Protein AF-A0A3Q8H9Y9-F1 (afdb_monomer_lite)

Radius of gyration: 28.09 Å; chains: 1; bounding box: 71×32×78 Å

Secondary structure (DSSP, 8-state):
--------HHHHHHHHHHHHHHHHHHHHHHHHHHHHH-PPEEE--HHHHHHHHHHHHHHH-SSHHHHHHHHHHHHHHHHHHHHHHHHHH--EEE-GGG-SS--EE-HHHHHHHHHHHHHS--

InterPro domains:
  IPR014115 Type-F conjugative transfer system protein TrbI [PF09677] (21-118)
  IPR014115 Type-F conjugative transfer system protein TrbI [TIGR02744] (20-119)

Foldseek 3Di:
DDPDDDDDVVVVVVVVVVVVVVVVVVVVVVVVCCVVPPAAEEEAAPVVLVVVQLVVLVVPDPDDVSSVVSVVQLVVQLVVLVVVVCVVRVHHYDYPVVDPDDGHYCHVVSSVSSVVSSPPDD

Sequence (122 aa):
MMTKSGVPVRSMAAYAGAVMLLLAFCAGVSTLVVQHMQRDTVVFDMKNTIDVFKQQAAQKALDENTARAMTERFSRALNDSLAAYMGSHNDLILVPGAVVQPTLDITPEIQADITRRMQEGP

Structure (mmCIF, N/CA/C/O backbon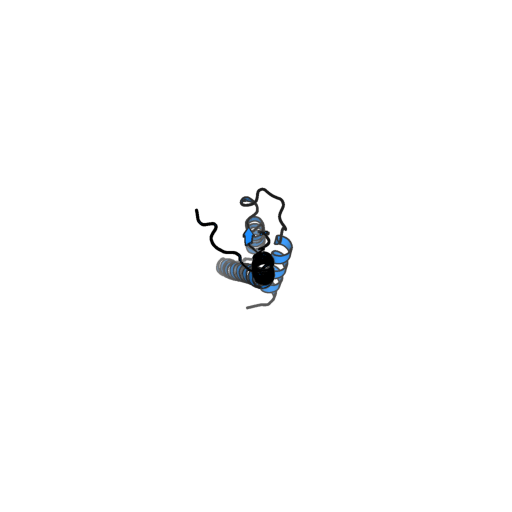e):
data_AF-A0A3Q8H9Y9-F1
#
_entry.id   AF-A0A3Q8H9Y9-F1
#
loop_
_atom_site.group_PDB
_atom_site.id
_atom_site.type_symbol
_atom_site.label_atom_id
_atom_site.label_alt_id
_atom_site.label_comp_id
_atom_site.label_asym_id
_atom_site.label_entity_id
_atom_site.label_seq_id
_atom_site.pdbx_PDB_ins_code
_atom_site.Cartn_x
_atom_site.Cartn_y
_atom_site.Cartn_z
_atom_site.occupancy
_atom_site.B_iso_or_equiv
_atom_site.auth_seq_id
_atom_site.auth_comp_id
_atom_site.auth_asym_id
_atom_site.auth_atom_id
_atom_site.pdbx_PDB_model_num
ATOM 1 N N . MET A 1 1 ? 53.213 4.116 -47.704 1.00 39.75 1 MET A N 1
ATOM 2 C CA . MET A 1 1 ? 52.474 4.599 -46.518 1.00 39.75 1 MET A CA 1
ATOM 3 C C . MET A 1 1 ? 51.042 4.090 -46.654 1.00 39.75 1 MET A C 1
ATOM 5 O O . MET A 1 1 ? 50.366 4.467 -47.597 1.00 39.75 1 MET A O 1
ATOM 9 N N . MET A 1 2 ? 50.677 3.077 -45.863 1.00 38.69 2 MET A N 1
ATOM 10 C CA . MET A 1 2 ? 49.498 2.217 -46.062 1.00 38.69 2 MET A CA 1
ATOM 11 C C . MET A 1 2 ? 48.198 2.922 -45.648 1.00 38.69 2 MET A C 1
ATOM 13 O O . MET A 1 2 ? 48.056 3.272 -44.481 1.00 38.69 2 MET A O 1
ATOM 17 N N . THR A 1 3 ? 47.224 3.043 -46.556 1.00 48.91 3 THR A N 1
ATOM 18 C CA . THR A 1 3 ? 45.810 3.221 -46.187 1.00 48.91 3 THR A CA 1
ATOM 19 C C . THR A 1 3 ? 45.147 1.848 -46.289 1.00 48.91 3 THR A C 1
ATOM 21 O O . THR A 1 3 ? 45.005 1.250 -47.354 1.00 48.91 3 THR A O 1
ATOM 24 N N . LYS A 1 4 ? 44.897 1.251 -45.126 1.00 55.34 4 LYS A N 1
ATOM 25 C CA . LYS A 1 4 ? 44.434 -0.128 -44.977 1.00 55.34 4 LYS A CA 1
ATOM 26 C C . LYS A 1 4 ? 42.902 -0.131 -44.953 1.00 55.34 4 LYS A C 1
ATOM 28 O O . LYS A 1 4 ? 42.311 0.595 -44.164 1.00 55.34 4 LYS A O 1
ATOM 33 N N . SER A 1 5 ? 42.318 -1.031 -45.747 1.00 56.53 5 SER A N 1
ATOM 34 C CA . SER A 1 5 ? 40.923 -1.506 -45.709 1.00 56.53 5 SER A CA 1
ATOM 35 C C . SER A 1 5 ? 39.867 -0.680 -46.462 1.00 56.53 5 SER A C 1
ATOM 37 O O . SER A 1 5 ? 39.125 0.110 -45.886 1.00 56.53 5 SER A O 1
ATOM 39 N N . GLY A 1 6 ? 39.741 -0.943 -47.768 1.00 57.75 6 GLY A N 1
ATOM 40 C CA . GLY A 1 6 ? 38.550 -0.611 -48.551 1.00 57.75 6 GLY A CA 1
ATOM 41 C C . GLY A 1 6 ? 37.448 -1.636 -48.291 1.00 57.75 6 GLY A C 1
ATOM 42 O O . GLY A 1 6 ? 37.375 -2.662 -48.963 1.00 57.75 6 GLY A O 1
ATOM 43 N N . VAL A 1 7 ? 36.606 -1.377 -47.293 1.00 63.00 7 VAL A N 1
ATOM 44 C CA . VAL A 1 7 ? 35.379 -2.151 -47.076 1.00 63.00 7 VAL A CA 1
ATOM 45 C C . VAL A 1 7 ? 34.407 -1.795 -48.213 1.00 63.00 7 VAL A C 1
ATOM 47 O O . VAL A 1 7 ? 34.119 -0.610 -48.394 1.00 63.00 7 VAL A O 1
ATOM 50 N N . PRO A 1 8 ? 33.919 -2.756 -49.023 1.00 64.31 8 PRO A N 1
ATOM 51 C CA . PRO A 1 8 ? 33.019 -2.436 -50.127 1.00 64.31 8 PRO A CA 1
ATOM 52 C C . PRO A 1 8 ? 31.738 -1.775 -49.598 1.00 64.31 8 PRO A C 1
ATOM 54 O O . PRO A 1 8 ? 31.177 -2.201 -48.595 1.00 64.31 8 PRO A O 1
ATOM 57 N N . VAL A 1 9 ? 31.231 -0.744 -50.280 1.00 67.31 9 VAL A N 1
ATOM 58 C CA . VAL A 1 9 ? 30.067 0.061 -49.835 1.00 67.31 9 VAL A CA 1
ATOM 59 C C . VAL A 1 9 ? 28.854 -0.807 -49.441 1.00 67.31 9 VAL A C 1
ATOM 61 O O . VAL A 1 9 ? 28.129 -0.481 -48.503 1.00 67.31 9 VAL A O 1
ATOM 64 N N . ARG A 1 10 ? 28.681 -1.969 -50.090 1.00 68.38 10 ARG A N 1
ATOM 65 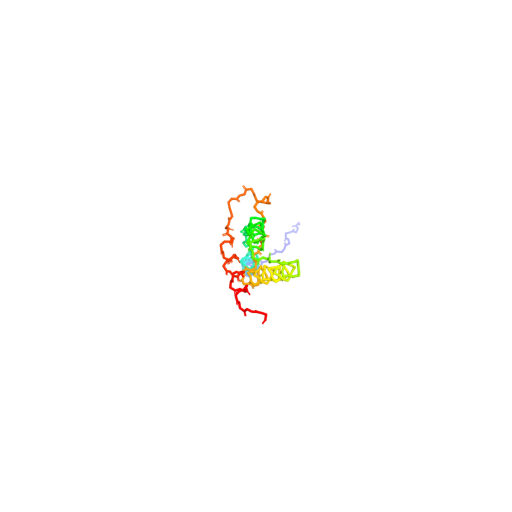C CA . ARG A 1 10 ? 27.651 -2.973 -49.765 1.00 68.38 10 ARG A CA 1
ATOM 66 C C . ARG A 1 10 ? 27.807 -3.597 -48.375 1.00 68.38 10 ARG A C 1
ATOM 68 O O . ARG A 1 10 ? 26.800 -3.802 -47.705 1.00 68.38 10 ARG A O 1
ATOM 75 N N . SER A 1 11 ? 29.026 -3.899 -47.926 1.00 75.31 11 SER A N 1
ATOM 76 C CA . SER A 1 11 ? 29.238 -4.410 -46.569 1.00 75.31 11 SER A CA 1
ATOM 77 C C . SER A 1 11 ? 29.119 -3.298 -45.533 1.00 75.31 11 SER A C 1
ATOM 79 O O . SER A 1 11 ? 28.569 -3.546 -44.468 1.00 75.31 11 SER A O 1
ATOM 81 N N . MET A 1 12 ? 29.504 -2.059 -45.856 1.00 76.88 12 MET A N 1
ATOM 82 C CA . MET A 1 12 ? 29.285 -0.914 -44.962 1.00 76.88 12 MET A CA 1
ATOM 83 C C . MET A 1 12 ? 27.789 -0.638 -44.728 1.00 76.88 12 MET A C 1
ATOM 85 O O . MET A 1 12 ? 27.377 -0.428 -43.589 1.00 76.88 12 MET A O 1
ATOM 89 N N . ALA A 1 13 ? 26.964 -0.739 -45.776 1.00 81.25 13 ALA A N 1
ATOM 90 C CA . ALA A 1 13 ? 25.506 -0.667 -45.661 1.00 81.25 13 ALA A CA 1
ATOM 91 C C . ALA A 1 13 ? 24.920 -1.831 -44.837 1.00 81.25 13 ALA A C 1
ATOM 93 O O . ALA A 1 13 ? 24.031 -1.615 -44.015 1.00 81.25 13 ALA A O 1
ATOM 94 N N . ALA A 1 14 ? 25.445 -3.050 -45.003 1.00 87.06 14 ALA A N 1
ATOM 95 C CA . ALA A 1 14 ? 25.022 -4.205 -44.210 1.00 87.06 14 ALA A CA 1
ATOM 96 C C . ALA A 1 14 ? 25.358 -4.044 -42.715 1.00 87.06 14 ALA A C 1
ATOM 98 O O . ALA A 1 14 ? 24.515 -4.332 -41.868 1.00 87.06 14 ALA A O 1
ATOM 99 N N . TYR A 1 15 ? 26.546 -3.527 -42.380 1.00 90.88 15 TYR A N 1
ATOM 100 C CA . TYR A 1 15 ? 26.919 -3.227 -40.994 1.00 90.88 15 TYR A CA 1
ATOM 101 C C . TYR A 1 15 ? 26.046 -2.126 -40.393 1.00 90.88 15 TYR A C 1
ATOM 103 O O . TYR A 1 15 ? 25.576 -2.276 -39.269 1.00 90.88 15 TYR A O 1
ATOM 111 N N . ALA A 1 16 ? 25.777 -1.053 -41.140 1.00 90.75 16 ALA A N 1
ATOM 112 C CA . ALA A 1 16 ? 24.884 0.010 -40.687 1.00 90.75 16 ALA A CA 1
ATOM 113 C C . ALA A 1 16 ? 23.465 -0.517 -40.405 1.00 90.75 16 ALA A C 1
ATOM 115 O O . ALA A 1 16 ? 22.890 -0.198 -39.366 1.00 90.75 16 ALA A O 1
ATOM 116 N N . GLY A 1 17 ? 22.931 -1.378 -41.278 1.00 93.06 17 GLY A N 1
ATOM 117 C CA . GLY A 1 17 ? 21.637 -2.032 -41.071 1.00 93.06 17 GLY A CA 1
ATOM 118 C C . GLY A 1 17 ? 21.623 -2.947 -39.843 1.00 93.06 17 GLY A C 1
ATOM 119 O O . GLY A 1 17 ? 20.699 -2.874 -39.038 1.00 93.06 17 GLY A O 1
ATOM 120 N N . ALA A 1 18 ? 22.670 -3.754 -39.651 1.00 93.19 18 ALA A N 1
ATOM 121 C CA . ALA A 1 18 ? 22.801 -4.623 -38.481 1.00 93.19 18 ALA A CA 1
ATOM 122 C C . ALA A 1 18 ? 22.883 -3.825 -37.168 1.00 93.19 18 ALA A C 1
ATOM 124 O O . ALA A 1 18 ? 22.229 -4.179 -36.188 1.00 93.19 18 ALA A O 1
ATOM 125 N N . VAL A 1 19 ? 23.638 -2.722 -37.157 1.00 95.38 19 VAL A N 1
ATOM 126 C CA . VAL A 1 19 ? 23.741 -1.822 -35.999 1.00 95.38 19 VAL A CA 1
ATOM 127 C C . VAL A 1 19 ? 22.401 -1.148 -35.714 1.00 95.3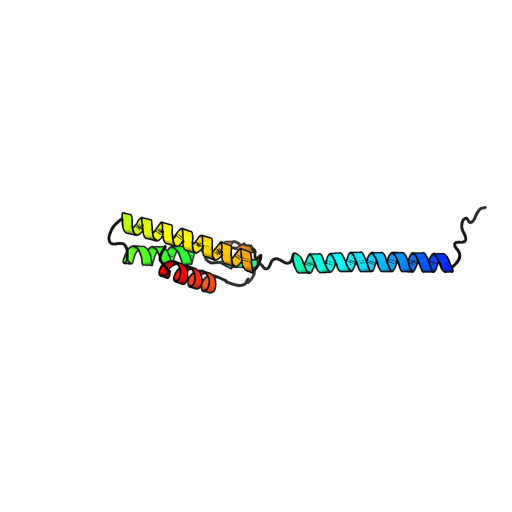8 19 VAL A C 1
ATOM 129 O O . VAL A 1 19 ? 21.973 -1.118 -34.564 1.00 95.38 19 VAL A O 1
ATOM 132 N N . MET A 1 20 ? 21.700 -0.656 -36.739 1.00 95.75 20 MET A N 1
ATOM 133 C CA . MET A 1 20 ? 20.385 -0.031 -36.572 1.00 95.75 20 MET A CA 1
ATOM 134 C C . MET A 1 20 ? 19.351 -1.025 -36.023 1.00 95.75 20 MET A C 1
ATOM 136 O O . MET A 1 20 ? 18.582 -0.674 -35.131 1.00 95.75 20 MET A O 1
ATOM 140 N N . LEU A 1 21 ? 19.373 -2.274 -36.495 1.00 96.25 21 LEU A N 1
ATOM 141 C CA . LEU A 1 21 ? 18.484 -3.333 -36.017 1.00 96.25 21 LEU A CA 1
ATOM 142 C C . LEU A 1 21 ? 18.786 -3.708 -34.561 1.00 96.25 21 LEU A C 1
ATOM 144 O O . LEU A 1 21 ? 17.862 -3.828 -33.759 1.00 96.25 21 LEU A O 1
ATOM 148 N N . LEU A 1 22 ? 20.066 -3.820 -34.193 1.00 96.31 22 LEU A N 1
ATOM 149 C CA . LEU A 1 22 ? 20.475 -4.056 -32.808 1.00 96.31 22 LEU A CA 1
ATOM 150 C C . LEU A 1 22 ? 20.029 -2.914 -31.885 1.00 96.31 22 LEU A C 1
ATOM 152 O O . LEU A 1 22 ? 19.488 -3.175 -30.815 1.00 96.31 22 LEU A O 1
ATOM 156 N N . LEU A 1 23 ? 20.215 -1.657 -32.297 1.00 96.38 23 LEU A N 1
ATOM 157 C CA . LEU A 1 23 ? 19.779 -0.494 -31.520 1.00 96.38 23 LEU A CA 1
ATOM 158 C C . LEU A 1 23 ? 18.258 -0.465 -31.348 1.00 96.38 23 LEU A C 1
ATOM 160 O O . LEU A 1 23 ? 17.785 -0.222 -30.241 1.00 96.38 23 LEU A O 1
ATOM 164 N N . ALA A 1 24 ? 17.497 -0.758 -32.406 1.00 96.56 24 ALA A N 1
ATOM 165 C CA . ALA A 1 24 ? 16.042 -0.855 -32.336 1.00 96.56 24 ALA A CA 1
ATOM 166 C C . ALA A 1 24 ? 15.591 -1.979 -31.394 1.00 96.56 24 ALA A C 1
ATOM 168 O O . ALA A 1 24 ? 14.665 -1.789 -30.609 1.00 96.56 24 ALA A O 1
ATOM 169 N N . PHE A 1 25 ? 16.276 -3.125 -31.420 1.00 96.81 25 PHE A N 1
ATOM 170 C CA . PHE A 1 25 ? 16.004 -4.231 -30.507 1.00 96.81 25 PHE A CA 1
ATOM 171 C C . PHE A 1 25 ? 16.292 -3.850 -29.052 1.00 96.81 25 PHE A C 1
ATOM 173 O O . PHE A 1 25 ? 15.431 -4.026 -28.194 1.00 96.81 25 PHE A O 1
ATOM 180 N N . CYS A 1 26 ? 17.460 -3.265 -28.774 1.00 95.31 26 CYS A N 1
ATOM 181 C CA . CYS A 1 26 ? 17.814 -2.792 -27.438 1.00 95.31 26 CYS A CA 1
ATOM 182 C C . CYS A 1 26 ? 16.814 -1.749 -26.928 1.00 95.31 26 CYS A C 1
ATOM 184 O O . CYS A 1 26 ? 16.331 -1.875 -25.808 1.00 95.31 26 CYS A O 1
ATOM 186 N N . ALA A 1 27 ? 16.453 -0.765 -27.758 1.00 94.69 27 ALA A N 1
ATOM 187 C CA . ALA A 1 27 ? 15.452 0.238 -27.412 1.00 94.69 27 ALA A CA 1
ATOM 188 C C . ALA A 1 27 ? 14.084 -0.400 -27.133 1.00 94.69 27 ALA A C 1
ATOM 190 O O . ALA A 1 27 ? 13.458 -0.074 -26.129 1.00 94.69 27 ALA A O 1
ATOM 191 N N . GLY A 1 28 ? 13.656 -1.356 -27.963 1.00 95.31 28 GLY A N 1
ATOM 192 C CA . GLY A 1 28 ? 12.418 -2.108 -27.765 1.00 95.31 28 GLY A CA 1
ATOM 193 C C . GLY A 1 28 ? 12.401 -2.843 -26.425 1.00 95.31 28 GLY A C 1
ATOM 194 O O . GLY A 1 28 ? 11.476 -2.657 -25.634 1.00 95.31 28 GLY A O 1
ATOM 195 N N . VAL A 1 29 ? 13.460 -3.598 -26.118 1.00 94.44 29 VAL A N 1
ATOM 196 C CA . VAL A 1 29 ? 13.612 -4.283 -24.826 1.00 94.44 29 VAL A CA 1
ATOM 197 C C . VAL A 1 29 ? 13.597 -3.280 -23.673 1.00 94.44 29 VAL A C 1
ATOM 199 O O . VAL A 1 29 ? 12.868 -3.488 -22.709 1.00 94.44 29 VAL A O 1
ATOM 202 N N . SER A 1 30 ? 14.327 -2.165 -23.770 1.00 91.19 30 SER A N 1
ATOM 203 C CA . SER A 1 30 ? 14.321 -1.125 -22.736 1.00 91.19 30 SER A CA 1
ATOM 204 C C . SER A 1 30 ? 12.930 -0.533 -22.513 1.00 91.19 30 SER A C 1
ATOM 206 O O . SER A 1 30 ? 12.512 -0.413 -21.366 1.00 91.19 30 SER A O 1
ATOM 208 N N . THR A 1 31 ? 12.184 -0.206 -23.572 1.00 89.62 31 THR A N 1
ATOM 209 C CA . THR A 1 31 ? 10.819 0.332 -23.437 1.00 89.62 31 THR A CA 1
ATOM 210 C C . THR A 1 31 ? 9.859 -0.672 -22.812 1.00 89.62 31 THR A C 1
ATOM 212 O O . THR A 1 31 ? 9.081 -0.303 -21.936 1.00 89.62 31 THR A O 1
ATOM 215 N N . LEU A 1 32 ? 9.962 -1.945 -23.197 1.00 90.06 32 LEU A N 1
ATOM 216 C CA . LEU A 1 32 ? 9.146 -3.021 -22.646 1.00 90.06 32 LEU A CA 1
ATOM 217 C C . LEU A 1 32 ? 9.445 -3.229 -21.158 1.00 90.06 32 LEU A C 1
ATOM 219 O O . LEU A 1 32 ? 8.528 -3.367 -20.353 1.00 90.06 32 LEU A O 1
ATOM 223 N N . VAL A 1 33 ? 10.724 -3.193 -20.778 1.00 88.88 33 VAL A N 1
ATOM 224 C CA . VAL A 1 33 ? 11.143 -3.277 -19.374 1.00 88.88 33 VAL A CA 1
ATOM 225 C C . VAL A 1 33 ? 10.632 -2.079 -18.579 1.00 88.88 33 VAL A C 1
ATOM 227 O O . VAL A 1 33 ? 10.100 -2.280 -17.493 1.00 88.88 33 VAL A O 1
ATOM 230 N N . VAL A 1 34 ? 10.743 -0.854 -19.105 1.00 84.94 34 VAL A N 1
ATOM 231 C CA . VAL A 1 34 ? 10.229 0.348 -18.427 1.00 84.94 34 VAL A CA 1
ATOM 232 C C . VAL A 1 34 ? 8.730 0.219 -18.181 1.00 84.94 34 VAL A C 1
ATOM 234 O O . VAL A 1 34 ? 8.310 0.385 -17.044 1.00 84.94 34 VAL A O 1
ATOM 237 N N . GLN A 1 35 ? 7.941 -0.153 -19.192 1.00 79.81 35 GLN A N 1
ATOM 238 C CA . GLN A 1 35 ? 6.489 -0.319 -19.054 1.00 79.81 35 GLN A CA 1
ATOM 239 C C . GLN A 1 35 ? 6.105 -1.386 -18.024 1.00 79.81 35 GLN A C 1
ATOM 241 O O . GLN A 1 35 ? 5.156 -1.192 -17.274 1.00 79.81 35 GLN A O 1
ATOM 246 N N . HIS A 1 36 ? 6.850 -2.491 -17.950 1.00 77.38 36 HIS A N 1
ATOM 247 C CA . HIS A 1 36 ? 6.581 -3.547 -16.973 1.00 77.38 36 HIS A CA 1
ATOM 248 C C . HIS A 1 36 ? 7.081 -3.245 -15.554 1.00 77.38 36 HIS A C 1
ATOM 250 O O . HIS A 1 36 ? 6.622 -3.883 -14.608 1.00 77.38 36 HIS A O 1
ATOM 256 N N . MET A 1 37 ? 8.035 -2.324 -15.398 1.00 71.44 37 MET A N 1
ATOM 257 C CA . MET A 1 37 ? 8.694 -2.023 -14.120 1.00 71.44 37 MET A CA 1
ATOM 258 C C . MET A 1 37 ? 8.293 -0.670 -13.525 1.00 71.44 37 MET A C 1
ATOM 260 O O . MET A 1 37 ? 8.774 -0.336 -12.441 1.00 71.44 37 MET A O 1
ATOM 264 N N . GLN A 1 38 ? 7.438 0.117 -14.190 1.00 64.88 38 GLN A N 1
ATOM 265 C CA . GLN A 1 38 ? 6.828 1.282 -13.552 1.00 64.88 38 GLN A CA 1
ATOM 266 C C . GLN A 1 38 ? 5.907 0.779 -12.439 1.00 64.88 38 GLN A C 1
ATOM 268 O O . GLN A 1 38 ? 4.829 0.260 -12.698 1.00 64.88 38 GLN A O 1
ATOM 273 N N . ARG A 1 39 ? 6.384 0.871 -11.197 1.00 63.03 39 ARG A N 1
ATOM 274 C CA . ARG A 1 39 ? 5.536 0.716 -10.020 1.00 63.03 39 ARG A CA 1
ATOM 275 C C . ARG A 1 39 ? 4.924 2.066 -9.723 1.00 63.03 39 ARG A C 1
ATOM 277 O O . ARG A 1 39 ? 5.672 3.016 -9.467 1.00 63.03 39 ARG A O 1
ATOM 284 N N . ASP A 1 40 ? 3.603 2.137 -9.728 1.00 74.38 40 ASP A N 1
ATOM 285 C CA . ASP A 1 40 ? 2.936 3.311 -9.208 1.00 74.38 40 ASP A CA 1
ATOM 286 C C . ASP A 1 40 ? 3.091 3.330 -7.683 1.00 74.38 40 ASP A C 1
ATOM 288 O O . ASP A 1 40 ? 3.242 2.314 -6.993 1.00 74.38 40 ASP A O 1
ATOM 292 N N . THR A 1 41 ? 3.205 4.542 -7.157 1.00 81.69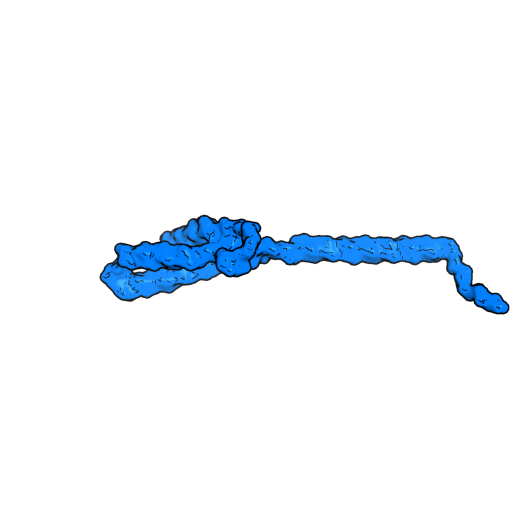 41 THR A N 1
ATOM 293 C CA . THR A 1 41 ? 3.285 4.765 -5.719 1.00 81.69 41 THR A CA 1
ATOM 294 C C . THR A 1 41 ? 1.898 5.165 -5.260 1.00 81.69 41 THR A C 1
ATOM 296 O O . THR A 1 41 ? 1.268 6.012 -5.890 1.00 81.69 41 THR A O 1
ATOM 299 N N . VAL A 1 42 ? 1.429 4.573 -4.170 1.00 88.12 42 VAL A N 1
ATOM 300 C CA . VAL A 1 42 ? 0.120 4.862 -3.578 1.00 88.12 42 VAL A CA 1
ATOM 301 C C . VAL A 1 42 ? 0.281 5.156 -2.095 1.00 88.12 42 VAL A C 1
ATOM 303 O O . VAL A 1 42 ? 1.278 4.784 -1.476 1.00 88.12 42 VAL A O 1
ATOM 306 N N . VAL A 1 43 ? -0.683 5.855 -1.513 1.00 91.25 43 VAL A N 1
ATOM 307 C CA . VAL A 1 43 ? -0.663 6.280 -0.115 1.00 91.25 43 VAL A CA 1
ATOM 308 C C . VAL A 1 43 ? -1.812 5.635 0.635 1.00 91.25 43 VAL A C 1
ATOM 310 O O . VAL A 1 43 ? -2.946 5.627 0.170 1.00 91.25 43 VAL A O 1
ATOM 313 N N . PHE A 1 44 ? -1.513 5.126 1.823 1.00 90.25 44 PHE A N 1
ATOM 314 C CA . PHE A 1 44 ? -2.482 4.562 2.744 1.00 90.25 44 PHE A CA 1
ATOM 315 C C . PHE A 1 44 ? -2.304 5.162 4.140 1.00 90.25 44 PHE A C 1
ATOM 317 O O . PHE A 1 44 ? -1.263 4.987 4.785 1.00 90.25 44 PHE A O 1
ATOM 324 N N . ASP A 1 45 ? -3.338 5.835 4.648 1.00 90.38 45 ASP A N 1
ATOM 325 C CA . ASP A 1 45 ? -3.371 6.307 6.031 1.00 90.38 45 ASP A CA 1
ATOM 326 C C . ASP A 1 45 ? -3.725 5.161 6.989 1.00 90.38 45 ASP A C 1
ATOM 328 O O . ASP A 1 45 ? -4.852 4.988 7.474 1.00 90.38 45 ASP A O 1
ATOM 332 N N . MET A 1 46 ? -2.706 4.355 7.276 1.00 88.31 46 MET A N 1
ATOM 333 C CA . MET A 1 46 ? -2.811 3.251 8.222 1.00 88.31 46 MET A CA 1
ATOM 334 C C . MET A 1 46 ? -3.125 3.738 9.637 1.00 88.31 46 MET A C 1
ATOM 336 O O . MET A 1 46 ? -3.847 3.069 10.375 1.00 88.31 46 MET A O 1
ATOM 340 N N . LYS A 1 47 ? -2.586 4.897 10.030 1.00 87.62 47 LYS A N 1
ATOM 341 C CA . LYS A 1 47 ? -2.742 5.409 11.391 1.00 87.62 47 LYS A CA 1
ATOM 342 C C . LYS A 1 47 ? -4.201 5.738 11.661 1.00 87.62 47 LYS A C 1
ATOM 344 O O . LYS A 1 47 ? -4.767 5.218 12.620 1.00 87.62 47 LYS A O 1
ATOM 349 N N . ASN A 1 48 ? -4.806 6.545 10.797 1.00 87.00 48 ASN A N 1
ATOM 350 C CA . ASN A 1 48 ? -6.203 6.918 10.934 1.00 87.00 48 ASN A CA 1
ATOM 351 C C . ASN A 1 48 ? -7.115 5.685 10.859 1.00 87.00 48 ASN A C 1
ATOM 353 O O . ASN A 1 48 ? -8.016 5.531 11.677 1.00 87.00 48 ASN A O 1
ATOM 357 N N . THR A 1 49 ? -6.829 4.747 9.951 1.00 89.00 49 THR A N 1
ATOM 358 C CA . THR A 1 49 ? -7.613 3.508 9.813 1.00 89.00 49 THR A CA 1
ATOM 359 C C . THR A 1 49 ? -7.581 2.647 11.084 1.00 89.00 49 THR A C 1
ATOM 361 O O . THR A 1 49 ? -8.620 2.162 11.535 1.00 89.00 49 THR A O 1
ATOM 364 N N . ILE A 1 50 ? -6.409 2.490 11.711 1.00 88.56 50 ILE A N 1
ATOM 365 C CA . ILE A 1 50 ? -6.265 1.773 12.988 1.00 88.56 50 ILE A CA 1
ATOM 366 C C . ILE A 1 50 ? -6.966 2.522 14.125 1.00 88.56 50 ILE A C 1
ATOM 368 O O . ILE A 1 50 ? -7.613 1.890 14.961 1.00 88.56 50 ILE A O 1
ATOM 372 N N . ASP A 1 51 ? -6.832 3.847 14.184 1.00 87.31 51 ASP A N 1
ATOM 373 C CA . ASP A 1 51 ? -7.413 4.664 15.253 1.00 87.31 51 ASP A CA 1
ATOM 374 C C . ASP A 1 51 ? -8.955 4.618 15.202 1.00 87.31 51 ASP A C 1
ATOM 376 O O . ASP A 1 51 ? -9.597 4.393 16.234 1.00 87.31 51 ASP A O 1
ATOM 380 N N . VAL A 1 52 ? -9.549 4.685 14.003 1.00 85.94 52 VAL A N 1
ATOM 381 C CA . VAL A 1 52 ? -10.994 4.489 13.783 1.00 85.94 52 VAL A CA 1
ATOM 382 C C . VAL A 1 52 ? -11.436 3.095 14.229 1.00 85.94 52 VAL A C 1
ATOM 384 O O . VAL A 1 52 ? -12.424 2.965 14.956 1.00 85.94 52 VAL A O 1
ATOM 387 N N . PHE A 1 53 ? -10.695 2.046 13.860 1.00 85.62 53 PHE A N 1
ATOM 388 C CA . PHE A 1 53 ? -11.030 0.689 14.291 1.00 85.62 53 PHE A CA 1
ATOM 389 C C . PHE A 1 53 ? -10.956 0.531 15.813 1.00 85.62 53 PHE A C 1
ATOM 391 O O . PHE A 1 53 ? -11.870 -0.029 16.413 1.00 85.62 53 PHE A O 1
ATOM 398 N N . LYS A 1 54 ? -9.909 1.046 16.467 1.00 84.44 54 LYS A N 1
ATOM 399 C CA . LYS A 1 54 ? -9.774 0.990 17.932 1.00 84.44 54 LYS A CA 1
ATOM 400 C C . LYS A 1 54 ? -10.951 1.658 18.630 1.00 84.44 54 LYS A C 1
ATOM 402 O O . LYS A 1 54 ? -11.471 1.111 19.600 1.00 84.44 54 LYS A O 1
ATOM 407 N N . GLN A 1 55 ? -11.394 2.806 18.123 1.00 84.94 55 GLN A N 1
ATOM 408 C CA . GLN A 1 55 ? -12.565 3.497 18.652 1.00 84.94 55 GLN A CA 1
ATOM 409 C C . GLN A 1 55 ? -13.837 2.650 18.499 1.00 84.94 55 GLN A C 1
ATOM 411 O O . GLN A 1 55 ? -14.615 2.533 19.444 1.00 84.94 55 GLN A O 1
ATOM 416 N N . GLN A 1 56 ? -14.032 2.009 17.344 1.00 79.75 56 GLN A N 1
ATOM 417 C CA . GLN A 1 56 ? -15.166 1.110 17.105 1.00 79.75 56 GLN A CA 1
ATOM 418 C C . GLN A 1 56 ? -15.104 -0.156 17.972 1.00 79.75 56 GLN A C 1
ATOM 420 O O . GLN A 1 56 ? -16.124 -0.604 18.496 1.00 79.75 56 GLN A O 1
ATOM 425 N N . ALA A 1 57 ? -13.913 -0.721 18.156 1.00 79.44 57 ALA A N 1
ATOM 426 C CA . ALA A 1 57 ? -13.682 -1.883 18.998 1.00 79.44 57 ALA A CA 1
ATOM 427 C C . ALA A 1 57 ? -13.979 -1.570 20.468 1.00 79.44 57 ALA A C 1
ATOM 429 O O . ALA A 1 57 ? -14.663 -2.350 21.121 1.00 79.44 57 ALA A O 1
ATOM 430 N N . ALA A 1 58 ? -13.551 -0.407 20.965 1.00 79.88 58 ALA A N 1
ATOM 431 C CA . ALA A 1 58 ? -13.845 0.041 22.326 1.00 79.88 58 ALA A CA 1
ATOM 432 C C . ALA A 1 58 ? -15.350 0.228 22.581 1.00 79.88 58 ALA A C 1
ATOM 434 O O . ALA A 1 58 ? -15.815 0.007 23.692 1.00 79.88 58 ALA A O 1
ATOM 435 N N . GLN A 1 59 ? -16.125 0.601 21.557 1.00 80.88 59 GLN A N 1
ATOM 436 C CA . GLN A 1 59 ? -17.584 0.711 21.665 1.00 80.88 59 GLN A CA 1
ATOM 437 C C . GLN A 1 59 ? -18.300 -0.648 21.629 1.00 80.88 59 GLN A C 1
ATOM 439 O O . GLN A 1 59 ? -19.401 -0.766 22.163 1.00 80.88 59 GLN A O 1
ATOM 444 N N . LYS A 1 60 ? -17.713 -1.663 20.979 1.00 74.88 60 LYS A N 1
ATOM 445 C CA . LYS A 1 60 ? -18.327 -2.991 20.798 1.00 74.88 60 LYS A CA 1
ATOM 446 C C . LYS A 1 60 ? -17.848 -4.054 21.787 1.00 74.88 60 LYS A C 1
ATOM 448 O O . LYS A 1 60 ? -18.571 -5.021 22.013 1.00 74.88 60 LYS A O 1
ATOM 453 N N . ALA A 1 61 ? -16.642 -3.929 22.333 1.00 73.62 61 ALA A N 1
ATOM 454 C CA . ALA A 1 61 ? -16.074 -4.922 23.234 1.00 73.62 61 ALA A CA 1
ATOM 455 C C . ALA A 1 61 ? -16.644 -4.761 24.648 1.00 73.62 61 ALA A C 1
ATOM 457 O O . ALA A 1 61 ? -16.359 -3.786 25.337 1.00 73.62 61 ALA A O 1
ATOM 458 N N . LEU A 1 62 ? -17.438 -5.742 25.075 1.00 71.69 62 LEU A N 1
ATOM 459 C CA . LEU A 1 62 ? -17.987 -5.832 26.432 1.00 71.69 62 LEU A CA 1
ATOM 460 C C . LEU A 1 62 ? -16.987 -6.472 27.419 1.00 71.69 62 LEU A C 1
ATOM 462 O O . LEU A 1 62 ? -17.133 -6.307 28.627 1.00 71.69 62 LEU A O 1
ATOM 466 N N . ASP A 1 63 ? -15.975 -7.183 26.903 1.00 82.00 63 ASP A N 1
ATOM 467 C CA . ASP A 1 63 ? -14.917 -7.860 27.659 1.00 82.00 63 ASP A CA 1
ATOM 468 C C . ASP A 1 63 ? -13.585 -7.923 26.872 1.00 82.00 63 ASP A C 1
ATOM 470 O O . ASP A 1 63 ? -13.537 -7.715 25.654 1.00 82.00 63 ASP A O 1
ATOM 474 N N . GLU A 1 64 ? -12.490 -8.225 27.576 1.00 82.00 64 GLU A N 1
ATOM 475 C CA . GLU A 1 64 ? -11.121 -8.215 27.040 1.00 82.00 64 GLU A CA 1
ATOM 476 C C . GLU A 1 64 ? -10.844 -9.310 25.995 1.00 82.00 64 GLU A C 1
ATOM 478 O O . GLU A 1 64 ? -10.127 -9.068 25.018 1.00 82.00 64 GLU A O 1
ATOM 483 N N . ASN A 1 65 ? -11.452 -10.493 26.128 1.00 84.94 65 ASN A N 1
ATOM 484 C CA . ASN A 1 65 ? -11.285 -11.572 25.150 1.00 84.94 65 ASN A CA 1
ATOM 485 C C . ASN A 1 65 ? -11.954 -11.204 23.823 1.00 84.94 65 ASN A C 1
ATOM 487 O O . ASN A 1 65 ? -11.374 -11.413 22.753 1.00 84.94 65 ASN A O 1
ATOM 491 N N . THR A 1 66 ? -13.137 -10.590 23.884 1.00 83.31 66 THR A N 1
ATOM 492 C CA . THR A 1 66 ? -13.838 -10.063 22.708 1.00 83.31 66 THR A CA 1
ATOM 493 C C . THR A 1 66 ? -13.034 -8.943 22.039 1.00 83.31 66 THR A C 1
ATOM 495 O O . THR A 1 66 ? -12.876 -8.943 20.815 1.00 83.31 66 THR A O 1
ATOM 498 N N . ALA A 1 67 ? -12.449 -8.023 22.817 1.00 83.94 67 ALA A N 1
ATOM 499 C CA . ALA A 1 67 ? -11.580 -6.964 22.290 1.00 83.94 67 ALA A CA 1
ATOM 500 C C . ALA A 1 67 ? -10.362 -7.531 21.540 1.00 83.94 67 ALA A C 1
ATOM 502 O O . ALA A 1 67 ? -10.032 -7.085 20.432 1.00 83.94 67 ALA A O 1
ATOM 503 N N . ARG A 1 68 ? -9.713 -8.547 22.118 1.00 85.88 68 ARG A N 1
ATOM 504 C CA . ARG A 1 68 ? -8.558 -9.217 21.517 1.00 85.88 68 ARG A CA 1
ATOM 505 C C . ARG A 1 68 ? -8.927 -9.936 20.221 1.00 85.88 68 ARG A C 1
ATOM 507 O O . ARG A 1 68 ? -8.267 -9.720 19.207 1.00 85.88 68 ARG A O 1
ATOM 514 N N . ALA A 1 69 ? -10.008 -10.714 20.225 1.00 88.06 69 ALA A N 1
ATOM 515 C CA . ALA A 1 69 ? -10.473 -11.436 19.042 1.00 88.06 69 ALA A CA 1
ATOM 516 C C . ALA A 1 69 ? -10.827 -10.487 17.884 1.00 88.06 69 ALA A C 1
ATOM 518 O O . ALA A 1 69 ? -10.449 -10.735 16.736 1.00 88.06 69 ALA A O 1
ATOM 519 N N . MET A 1 70 ? -11.494 -9.362 18.172 1.00 87.19 70 MET A N 1
ATOM 520 C CA . MET A 1 70 ? -11.766 -8.334 17.163 1.00 87.19 70 MET A CA 1
ATOM 521 C C . MET A 1 70 ? -10.476 -7.723 16.607 1.00 87.19 70 MET A C 1
ATOM 523 O O . MET A 1 70 ? -10.367 -7.537 15.397 1.00 87.19 70 MET A O 1
ATOM 527 N N . THR A 1 71 ? -9.492 -7.445 17.464 1.00 88.44 71 THR A N 1
ATOM 528 C CA . THR A 1 71 ? -8.199 -6.867 17.058 1.00 88.44 71 THR A CA 1
ATOM 529 C C . THR A 1 71 ? -7.395 -7.815 16.167 1.00 88.44 71 THR A C 1
ATOM 531 O O . THR A 1 71 ? -6.843 -7.394 15.147 1.00 88.44 71 THR A O 1
ATOM 534 N N . GLU A 1 72 ? -7.356 -9.104 16.506 1.00 90.31 72 GLU A N 1
ATOM 535 C CA . GLU A 1 72 ? -6.693 -10.135 15.698 1.00 90.31 72 GLU A CA 1
ATOM 536 C C . GLU A 1 72 ? -7.392 -10.326 14.348 1.00 90.31 72 GLU A C 1
ATOM 538 O O . GLU A 1 72 ? -6.741 -10.532 13.320 1.00 90.31 72 GLU A O 1
ATOM 543 N N . ARG A 1 73 ? -8.725 -10.233 14.323 1.00 89.56 73 ARG A N 1
ATOM 544 C CA . ARG A 1 73 ? -9.496 -10.307 13.081 1.00 89.56 73 ARG A CA 1
ATOM 545 C C . ARG A 1 73 ? -9.261 -9.090 12.189 1.00 89.56 73 ARG A C 1
A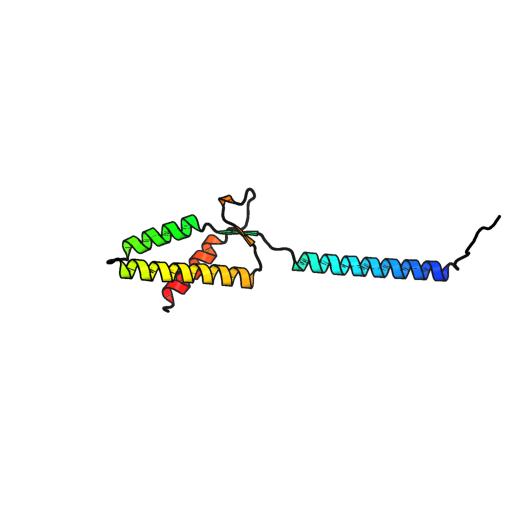TOM 547 O O . ARG A 1 73 ? -9.016 -9.264 11.001 1.00 89.56 73 ARG A O 1
ATOM 554 N N . PHE A 1 74 ? -9.269 -7.887 12.755 1.00 91.44 74 PHE A N 1
ATOM 555 C CA . PHE A 1 74 ? -8.978 -6.661 12.013 1.00 91.44 74 PHE A CA 1
ATOM 556 C C . PHE A 1 74 ? -7.564 -6.663 11.436 1.00 91.44 74 PHE A C 1
ATOM 558 O O . PHE A 1 74 ? -7.390 -6.371 10.259 1.00 91.44 74 PHE A O 1
ATOM 565 N N . SER A 1 75 ? -6.564 -7.051 12.231 1.00 91.19 75 SER A N 1
ATOM 566 C CA . SER A 1 75 ? -5.174 -7.125 11.761 1.00 91.19 75 SER A CA 1
ATOM 567 C C . SER A 1 75 ? -5.027 -8.085 10.577 1.00 91.19 75 SER A C 1
ATOM 569 O O . SER A 1 75 ? -4.329 -7.770 9.617 1.00 91.19 75 SER A O 1
ATOM 571 N N . ARG A 1 76 ? -5.723 -9.232 10.609 1.00 93.06 76 ARG A N 1
ATOM 572 C CA . ARG A 1 76 ? -5.775 -10.158 9.468 1.00 93.06 76 ARG A CA 1
ATOM 573 C C . ARG A 1 76 ? -6.459 -9.534 8.254 1.00 93.06 76 ARG A C 1
ATOM 575 O O . ARG A 1 76 ? -5.862 -9.514 7.187 1.00 93.06 76 ARG A O 1
ATOM 582 N N . ALA A 1 77 ? -7.646 -8.953 8.426 1.00 92.62 77 ALA A N 1
ATOM 583 C CA . ALA A 1 77 ? -8.379 -8.308 7.337 1.00 92.62 77 ALA A CA 1
ATOM 584 C C . ALA A 1 77 ? -7.581 -7.170 6.674 1.00 92.62 77 ALA A C 1
ATOM 586 O O . ALA A 1 77 ? -7.591 -7.056 5.452 1.00 92.62 77 ALA A O 1
ATOM 587 N N . LEU A 1 78 ? -6.866 -6.362 7.463 1.00 92.50 78 LEU A N 1
ATOM 588 C CA . LEU A 1 78 ? -5.972 -5.311 6.975 1.00 92.50 78 LEU A CA 1
ATOM 589 C C . LEU A 1 78 ? -4.821 -5.893 6.150 1.00 92.50 78 LEU A C 1
ATOM 591 O O . LEU A 1 78 ? -4.597 -5.452 5.026 1.00 92.50 78 LEU A O 1
ATOM 595 N N . ASN A 1 79 ? -4.116 -6.896 6.678 1.00 92.31 79 ASN A N 1
ATOM 596 C CA . ASN A 1 79 ? -3.002 -7.524 5.969 1.00 92.31 79 ASN A CA 1
ATOM 597 C C . ASN A 1 79 ? -3.456 -8.186 4.664 1.00 92.31 79 ASN A C 1
ATOM 599 O O . ASN A 1 79 ? -2.803 -8.012 3.638 1.00 92.31 79 ASN A O 1
ATOM 603 N N . ASP A 1 80 ? -4.584 -8.895 4.685 1.00 93.81 80 ASP A N 1
ATOM 604 C CA . ASP A 1 80 ? -5.132 -9.554 3.499 1.00 93.81 80 ASP A CA 1
ATOM 605 C C . ASP A 1 80 ? -5.596 -8.537 2.451 1.00 93.81 80 ASP A C 1
ATOM 607 O O . ASP A 1 80 ? -5.443 -8.771 1.253 1.00 93.81 80 ASP A O 1
ATOM 611 N N . SER A 1 81 ? -6.142 -7.400 2.892 1.00 92.56 81 SER A N 1
ATOM 612 C CA . SER A 1 81 ? -6.537 -6.300 2.013 1.00 92.56 81 SER A CA 1
ATOM 613 C C . SER A 1 81 ? -5.332 -5.676 1.312 1.00 92.56 81 SER A C 1
ATOM 615 O O . SER A 1 81 ? -5.307 -5.581 0.085 1.00 92.56 81 SER A O 1
ATOM 617 N N . LEU A 1 82 ? -4.281 -5.350 2.071 1.00 92.00 82 LEU A N 1
ATOM 618 C CA . LEU A 1 82 ? -3.037 -4.815 1.516 1.00 92.00 82 LEU A CA 1
ATOM 619 C C . LEU A 1 82 ? -2.359 -5.828 0.583 1.00 92.00 82 LEU A C 1
ATOM 621 O O . LEU A 1 82 ? -1.914 -5.458 -0.501 1.00 92.00 82 LEU A O 1
ATOM 625 N N . ALA A 1 83 ? -2.324 -7.111 0.954 1.00 90.50 83 ALA A N 1
ATOM 626 C CA . ALA A 1 83 ? -1.756 -8.165 0.116 1.00 90.50 83 ALA A CA 1
ATOM 627 C C . ALA A 1 83 ? -2.536 -8.350 -1.196 1.00 90.50 83 ALA A C 1
ATOM 629 O O . ALA A 1 83 ? -1.925 -8.504 -2.254 1.00 90.50 83 ALA A O 1
ATOM 630 N N . ALA A 1 84 ? -3.871 -8.297 -1.152 1.00 90.81 84 ALA A N 1
ATOM 631 C CA . ALA A 1 84 ? -4.714 -8.372 -2.344 1.00 90.81 84 ALA A CA 1
ATOM 632 C C . ALA A 1 84 ? -4.520 -7.156 -3.265 1.00 90.81 84 ALA A C 1
ATOM 634 O O . ALA A 1 84 ? -4.424 -7.316 -4.485 1.00 90.81 84 ALA A O 1
ATOM 635 N N . TYR A 1 85 ? -4.400 -5.957 -2.690 1.00 89.88 85 TYR A N 1
ATOM 636 C CA . TYR A 1 85 ? -4.118 -4.738 -3.445 1.00 89.88 85 TYR A CA 1
ATOM 637 C C . TYR A 1 85 ? -2.740 -4.814 -4.124 1.00 89.88 85 TYR A C 1
ATOM 639 O O . TYR A 1 85 ? -2.630 -4.663 -5.340 1.00 89.88 85 TYR A O 1
ATOM 647 N N . MET A 1 86 ? -1.690 -5.172 -3.378 1.00 86.31 86 MET A N 1
ATOM 648 C CA . MET A 1 86 ? -0.338 -5.331 -3.932 1.00 86.31 86 MET A CA 1
ATOM 649 C C . MET A 1 86 ? -0.264 -6.430 -4.999 1.00 86.31 86 MET A C 1
ATOM 651 O O . MET A 1 86 ? 0.447 -6.274 -5.989 1.00 86.31 86 MET A O 1
ATOM 655 N N . GLY A 1 87 ? -1.004 -7.530 -4.828 1.00 84.94 87 GLY A N 1
ATOM 656 C CA . GLY A 1 87 ? -1.053 -8.623 -5.800 1.00 84.94 87 GLY A CA 1
ATOM 657 C C . GLY A 1 87 ? -1.757 -8.262 -7.111 1.00 84.94 87 GLY A C 1
ATOM 658 O O . GLY A 1 87 ? -1.443 -8.851 -8.142 1.00 84.94 87 GLY A O 1
ATOM 659 N N . SER A 1 88 ? -2.685 -7.301 -7.087 1.00 85.31 88 SER A N 1
ATOM 660 C CA . SER A 1 88 ? -3.433 -6.858 -8.272 1.00 85.31 88 SER A CA 1
ATOM 661 C C . SER A 1 88 ? -2.795 -5.666 -8.986 1.00 85.31 88 SER A C 1
ATOM 663 O O . SER A 1 88 ? -2.889 -5.598 -10.209 1.00 85.31 88 SER A O 1
ATOM 665 N N . HIS A 1 89 ? -2.116 -4.774 -8.256 1.00 80.31 89 HIS A N 1
ATOM 666 C CA . HIS A 1 89 ? -1.592 -3.519 -8.808 1.00 80.31 89 HIS A CA 1
ATOM 667 C C . HIS A 1 89 ? -0.055 -3.450 -8.886 1.00 80.31 89 HIS A C 1
ATOM 669 O O . HIS A 1 89 ? 0.475 -2.667 -9.663 1.00 80.31 89 HIS A O 1
ATOM 675 N N . ASN A 1 90 ? 0.689 -4.301 -8.159 1.00 74.31 90 ASN A N 1
ATOM 676 C CA . ASN A 1 90 ? 2.163 -4.250 -8.067 1.00 74.31 90 ASN A CA 1
ATOM 677 C C . ASN A 1 90 ? 2.707 -2.890 -7.559 1.00 74.31 90 ASN A C 1
ATOM 679 O O . ASN A 1 90 ? 3.863 -2.535 -7.810 1.00 74.31 90 ASN A O 1
ATOM 683 N N . ASP A 1 91 ? 1.875 -2.157 -6.817 1.00 78.56 91 ASP A N 1
ATOM 684 C CA . ASP A 1 91 ? 2.165 -0.819 -6.304 1.00 78.56 91 ASP A CA 1
ATOM 685 C C . ASP A 1 91 ? 2.995 -0.839 -5.018 1.00 78.56 91 ASP A C 1
ATOM 687 O O . ASP A 1 91 ? 2.946 -1.773 -4.206 1.00 78.56 91 ASP A O 1
ATOM 691 N N . LEU A 1 92 ? 3.725 0.255 -4.792 1.00 81.12 92 LEU A N 1
ATOM 692 C CA . LEU A 1 92 ? 4.372 0.530 -3.514 1.00 81.12 92 LEU A CA 1
ATOM 693 C C . LEU A 1 92 ? 3.420 1.326 -2.613 1.00 81.12 92 LEU A C 1
ATOM 695 O O . LEU A 1 92 ? 3.170 2.507 -2.858 1.00 81.12 92 LEU A O 1
ATOM 699 N N . ILE A 1 93 ? 2.935 0.692 -1.545 1.00 84.38 93 ILE A N 1
ATOM 700 C CA . ILE A 1 93 ? 2.088 1.347 -0.542 1.00 84.38 93 ILE A CA 1
ATOM 701 C C . ILE A 1 93 ? 2.965 2.127 0.441 1.00 84.38 93 ILE A C 1
ATOM 703 O O . ILE A 1 93 ? 3.793 1.554 1.151 1.00 84.38 93 ILE A O 1
ATOM 707 N N . LEU A 1 94 ? 2.763 3.440 0.499 1.00 86.12 94 LEU A N 1
ATOM 708 C CA . LEU A 1 94 ? 3.434 4.355 1.414 1.00 86.12 94 LEU A CA 1
ATOM 709 C C . LEU A 1 94 ? 2.470 4.899 2.465 1.00 86.12 94 LEU A C 1
ATOM 711 O O . LEU A 1 94 ? 1.264 4.987 2.265 1.00 86.12 94 LEU A O 1
ATOM 715 N N . VAL A 1 95 ? 3.023 5.321 3.595 1.00 84.50 95 VAL A N 1
ATOM 716 C CA . VAL A 1 95 ? 2.277 6.044 4.634 1.00 84.50 95 VAL A CA 1
ATOM 717 C C . VAL A 1 95 ? 2.376 7.551 4.339 1.00 84.50 95 VAL A C 1
ATOM 719 O O . VAL A 1 95 ? 3.444 7.978 3.899 1.00 84.50 95 VAL A O 1
ATOM 722 N N . PRO A 1 96 ? 1.345 8.386 4.602 1.00 80.38 96 PRO A N 1
ATOM 723 C CA . PRO A 1 96 ? 1.354 9.816 4.264 1.00 80.38 96 PRO A CA 1
ATOM 724 C C . PRO A 1 96 ? 2.601 10.593 4.718 1.00 80.38 96 PRO A C 1
ATOM 726 O O . PRO A 1 96 ? 3.084 11.458 4.000 1.00 80.38 96 PRO A O 1
ATOM 729 N N . GLY A 1 97 ? 3.182 10.254 5.875 1.00 80.38 97 GLY A N 1
ATOM 730 C CA . GLY A 1 97 ? 4.413 10.891 6.366 1.00 80.38 97 GLY A CA 1
ATOM 731 C C . GLY A 1 97 ? 5.688 10.557 5.574 1.00 80.38 97 GLY A C 1
ATOM 732 O O . GLY A 1 97 ? 6.722 11.172 5.812 1.00 80.38 97 GLY A O 1
ATOM 733 N N . ALA A 1 98 ? 5.634 9.589 4.655 1.00 79.19 98 ALA A N 1
ATOM 734 C CA . ALA A 1 98 ? 6.748 9.162 3.809 1.00 79.19 98 ALA A CA 1
ATOM 735 C C . ALA A 1 98 ? 6.721 9.792 2.403 1.00 79.19 98 ALA A C 1
ATOM 737 O O . ALA A 1 98 ? 7.650 9.577 1.626 1.00 79.19 98 ALA A O 1
ATOM 738 N N . VAL A 1 99 ? 5.681 10.565 2.067 1.00 78.69 99 VAL A N 1
ATOM 739 C CA . VAL A 1 99 ? 5.529 11.219 0.761 1.00 78.69 99 VAL A CA 1
ATOM 740 C C . VAL A 1 99 ? 5.532 12.736 0.904 1.00 78.69 99 VAL A C 1
ATOM 742 O O . VAL A 1 99 ? 4.886 13.302 1.777 1.00 78.69 99 VAL A O 1
ATOM 745 N N . VAL A 1 100 ? 6.268 13.408 0.020 1.00 77.00 100 VAL A N 1
ATOM 746 C CA . VAL A 1 100 ? 6.284 14.882 -0.082 1.00 77.00 100 VAL A CA 1
ATOM 747 C C . VAL A 1 100 ? 5.516 15.392 -1.302 1.00 77.00 100 VAL A C 1
ATOM 749 O O . VAL A 1 100 ? 5.285 16.590 -1.429 1.00 77.00 100 VAL A O 1
ATOM 752 N N . GLN A 1 101 ? 5.125 14.489 -2.203 1.00 77.62 101 GLN A N 1
ATOM 753 C CA . GLN A 1 101 ? 4.368 14.795 -3.415 1.00 77.62 101 GLN A CA 1
ATOM 754 C C . GLN A 1 101 ? 2.941 14.237 -3.307 1.00 77.62 101 GLN A C 1
ATOM 756 O O . GLN A 1 101 ? 2.744 13.237 -2.611 1.00 77.62 101 GLN A O 1
ATOM 761 N N . PRO A 1 102 ? 1.954 14.858 -3.982 1.00 76.25 102 PRO A N 1
ATOM 762 C CA . PRO A 1 102 ? 0.614 14.301 -4.104 1.00 76.25 102 PRO A CA 1
ATOM 763 C C . PRO A 1 102 ? 0.658 12.951 -4.821 1.00 76.25 102 PRO A C 1
ATOM 765 O O . PRO A 1 102 ? 1.200 12.841 -5.919 1.00 76.25 102 PRO A O 1
ATOM 768 N N . THR A 1 103 ? 0.059 11.949 -4.193 1.00 86.19 103 THR A N 1
ATOM 769 C CA . THR A 1 103 ? 0.069 10.552 -4.625 1.00 86.19 103 THR A CA 1
ATOM 770 C C . THR A 1 103 ? -1.334 9.984 -4.405 1.00 86.19 103 THR A C 1
ATOM 772 O O . THR A 1 103 ? -2.056 10.481 -3.539 1.00 86.19 103 THR A O 1
ATOM 775 N N . LEU A 1 104 ? -1.741 8.981 -5.187 1.00 87.94 104 LEU A N 1
ATOM 776 C CA . LEU A 1 104 ? -3.071 8.377 -5.080 1.00 87.94 104 LEU A CA 1
ATOM 777 C C . LEU A 1 104 ? -3.322 7.847 -3.660 1.00 87.94 104 LEU A C 1
ATOM 779 O O . LEU A 1 104 ? -2.565 7.009 -3.177 1.00 87.94 104 LEU A O 1
ATOM 783 N N . ASP A 1 105 ? -4.383 8.324 -3.010 1.00 90.69 105 ASP A N 1
ATOM 784 C CA . ASP A 1 105 ? -4.817 7.834 -1.702 1.00 90.69 105 ASP A CA 1
ATOM 785 C C . ASP A 1 105 ? -5.766 6.641 -1.872 1.00 90.69 105 ASP A C 1
ATOM 787 O O . ASP A 1 105 ? -6.892 6.789 -2.352 1.00 90.69 105 ASP A O 1
ATOM 791 N N . ILE A 1 106 ? -5.306 5.460 -1.463 1.00 92.69 106 ILE A N 1
ATOM 792 C CA . ILE A 1 106 ? -6.050 4.195 -1.540 1.00 92.69 106 ILE A CA 1
ATOM 793 C C . ILE A 1 106 ? -6.800 3.875 -0.240 1.00 92.69 106 ILE A C 1
ATOM 795 O O . ILE A 1 106 ? -7.445 2.832 -0.126 1.00 92.69 106 ILE A O 1
ATOM 799 N N . THR A 1 107 ? -6.756 4.762 0.760 1.00 92.94 107 THR A N 1
ATOM 800 C CA . THR A 1 107 ? -7.414 4.568 2.063 1.00 92.94 107 THR A CA 1
ATOM 801 C C . THR A 1 107 ? -8.895 4.183 1.953 1.00 92.94 107 THR A C 1
ATOM 803 O O . THR A 1 107 ? -9.287 3.234 2.637 1.00 92.94 107 THR A O 1
ATOM 806 N N . PRO A 1 108 ? -9.729 4.819 1.102 1.00 91.94 108 PRO A N 1
ATOM 807 C CA . PRO A 1 108 ? -11.143 4.453 0.985 1.00 91.94 108 PRO A CA 1
ATOM 808 C C . PRO A 1 108 ? -11.363 3.024 0.467 1.00 91.94 108 PRO A C 1
ATOM 810 O O . PRO A 1 108 ? -12.267 2.331 0.935 1.00 91.94 108 PRO A O 1
ATOM 813 N N . GLU A 1 109 ? -10.532 2.573 -0.474 1.00 93.06 109 GLU A N 1
ATOM 814 C CA . GLU A 1 1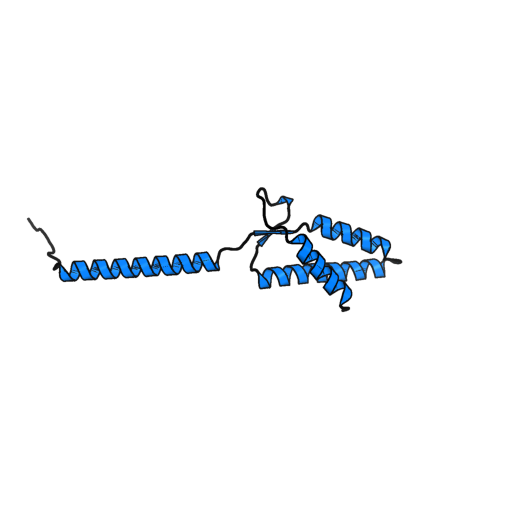09 ? -10.619 1.232 -1.060 1.00 93.06 109 GLU A CA 1
ATOM 815 C C . GLU A 1 109 ? -10.235 0.162 -0.037 1.00 93.06 109 GLU A C 1
ATOM 817 O O . GLU A 1 109 ? -10.994 -0.782 0.203 1.00 93.06 109 GLU A O 1
ATOM 822 N N . ILE A 1 110 ? -9.102 0.363 0.640 1.00 93.44 110 ILE A N 1
ATOM 823 C CA . ILE A 1 110 ? -8.620 -0.546 1.683 1.00 93.44 110 ILE A CA 1
ATOM 824 C C . ILE A 1 110 ? -9.626 -0.625 2.840 1.00 93.44 110 ILE A C 1
ATOM 826 O O . ILE A 1 110 ? -9.945 -1.713 3.318 1.00 93.44 110 ILE A O 1
ATOM 830 N N . GLN A 1 111 ? -10.206 0.499 3.271 1.00 92.38 111 GLN A N 1
ATOM 831 C CA . GLN A 1 111 ? -11.231 0.500 4.322 1.00 92.38 111 GLN A CA 1
ATOM 832 C C . GLN A 1 111 ? -12.509 -0.249 3.919 1.00 92.38 111 GLN A C 1
ATOM 834 O O . GLN A 1 111 ? -13.093 -0.956 4.751 1.00 92.38 111 GLN A O 1
ATOM 839 N N . ALA A 1 112 ? -12.944 -0.129 2.663 1.00 92.81 112 ALA A N 1
ATOM 840 C CA . ALA A 1 112 ? -14.104 -0.857 2.157 1.00 92.81 112 ALA A CA 1
ATOM 841 C C . ALA A 1 112 ? -13.851 -2.374 2.137 1.00 92.81 112 ALA A C 1
ATOM 843 O O . ALA A 1 112 ? -14.692 -3.151 2.596 1.00 92.81 112 ALA A O 1
ATOM 844 N N . ASP A 1 113 ? -12.671 -2.796 1.679 1.00 93.19 113 ASP A N 1
ATOM 845 C CA . ASP A 1 113 ? -12.281 -4.205 1.621 1.00 93.19 113 ASP A CA 1
ATOM 846 C C . ASP A 1 113 ? -12.114 -4.822 3.022 1.00 93.19 113 ASP A C 1
ATOM 848 O O . ASP A 1 113 ? -12.637 -5.907 3.288 1.00 93.19 113 ASP A O 1
ATOM 852 N N . ILE A 1 114 ? -11.497 -4.100 3.967 1.00 91.88 114 ILE A N 1
ATOM 853 C CA . ILE A 1 114 ? -11.438 -4.505 5.383 1.00 91.88 114 ILE A CA 1
ATOM 854 C C . ILE A 1 114 ? -12.846 -4.677 5.949 1.00 91.88 114 ILE A C 1
ATOM 856 O O . ILE A 1 114 ? -13.131 -5.679 6.604 1.00 91.88 114 ILE A O 1
ATOM 860 N N . THR A 1 115 ? -13.744 -3.722 5.691 1.00 91.38 115 THR A N 1
ATOM 861 C CA . THR A 1 115 ? -15.129 -3.785 6.176 1.00 91.38 115 THR A CA 1
ATOM 862 C C . THR A 1 115 ? -15.838 -5.030 5.653 1.00 91.38 115 THR A C 1
ATOM 864 O O . THR A 1 115 ? -16.488 -5.727 6.434 1.00 91.38 115 THR A O 1
ATOM 867 N N . ARG A 1 116 ? -15.658 -5.358 4.368 1.00 93.44 116 ARG A N 1
ATOM 868 C CA . ARG A 1 116 ? -16.197 -6.580 3.758 1.00 93.44 116 ARG A CA 1
ATOM 869 C C . ARG A 1 116 ? -15.680 -7.837 4.471 1.00 93.44 116 ARG A C 1
ATOM 871 O O . ARG A 1 116 ? -16.477 -8.631 4.963 1.00 93.44 116 ARG A O 1
ATOM 878 N N . ARG A 1 117 ? -14.363 -7.968 4.654 1.00 92.50 117 ARG A N 1
ATOM 879 C CA . ARG A 1 117 ? -13.728 -9.120 5.340 1.00 92.50 117 ARG A CA 1
ATOM 880 C C . ARG A 1 117 ? -14.137 -9.254 6.810 1.00 92.50 117 ARG A C 1
ATOM 882 O O . ARG A 1 117 ? -14.238 -10.350 7.367 1.00 92.50 117 ARG A O 1
ATOM 889 N N . MET A 1 118 ? -14.396 -8.130 7.471 1.00 89.88 118 MET A N 1
ATOM 890 C CA . MET A 1 118 ? -14.904 -8.118 8.843 1.00 89.88 118 MET A CA 1
ATOM 891 C C . MET A 1 118 ? -16.358 -8.608 8.938 1.00 89.88 118 MET A C 1
ATOM 893 O O . MET A 1 118 ? -16.750 -9.101 9.996 1.00 89.88 118 MET A O 1
ATOM 897 N N . GLN A 1 119 ? -17.141 -8.519 7.857 1.00 88.50 119 GLN A N 1
ATOM 898 C CA . GLN A 1 119 ? -18.518 -9.023 7.782 1.00 88.50 119 GLN A CA 1
ATOM 899 C C . GLN A 1 119 ? -18.593 -10.503 7.382 1.00 88.50 119 GLN A C 1
ATOM 901 O O . GLN A 1 119 ? -19.459 -11.213 7.884 1.00 88.50 119 GLN A O 1
ATOM 906 N N . GLU A 1 120 ? -17.671 -10.991 6.551 1.00 83.62 120 GLU A N 1
ATOM 907 C CA . GLU A 1 120 ? -17.719 -12.324 5.913 1.00 83.62 120 GLU A CA 1
ATOM 908 C C . GLU A 1 120 ? -17.575 -13.543 6.857 1.00 83.62 120 GLU A C 1
ATOM 910 O O . GLU A 1 120 ? -17.591 -14.676 6.398 1.00 83.62 120 GLU A O 1
ATOM 915 N N . GLY A 1 121 ? -17.535 -13.362 8.184 1.00 64.12 121 GLY A N 1
ATOM 916 C CA . GLY A 1 121 ? -17.200 -14.456 9.124 1.00 64.12 121 GLY A CA 1
ATOM 917 C C . GLY A 1 121 ? -15.766 -15.012 8.931 1.00 64.12 121 GLY A C 1
ATOM 918 O O . GLY A 1 121 ? -15.096 -14.629 7.979 1.00 64.12 121 GLY A O 1
ATOM 919 N N . PRO A 1 122 ? -15.218 -15.789 9.882 1.00 55.53 122 PRO A N 1
ATOM 920 C CA . PRO A 1 122 ? -14.031 -16.612 9.635 1.00 55.53 122 PRO A CA 1
ATOM 921 C C . PRO A 1 122 ? -14.323 -17.789 8.694 1.00 55.53 122 PRO A C 1
ATOM 923 O O . PRO A 1 122 ? -15.493 -18.234 8.652 1.00 55.53 122 PRO A O 1
#

Organism: NCBI:txid55211

pLDDT: mean 83.68, std 11.52, range [38.69, 96.81]